Protein AF-A0A2M8NFQ4-F1 (afdb_monomer)

Radius of gyration: 14.05 Å; Cα contacts (8 Å, |Δi|>4): 187; chains: 1; bounding box: 39×26×32 Å

Nearest PDB structures (foldseek):
  2d4q-assembly1_B  TM=6.182E-01  e=4.108E-02  Homo sapiens
  2jie-assembly1_A  TM=4.137E-01  e=3.686E-01  Paenibacillus polymyxa
  2z1s-assembly1_A  TM=4.084E-01  e=5.140E-01  Paenibacillus polymyxa
  8wft-assembly4_D  TM=4.479E-01  e=2.372E+00  Thermoanaerobacterium saccharolyticum
  7ekq-assembly1_K  TM=4.764E-01  e=4.928E+00  Chlamydomonas reinhardtii

Sequence (131 aa):
MSIELYWDNDEQTILLCEFHPGWTWDEMYETLATIKKVTDRANYEIAAIVDVHEGVGIPGGSLLSRSNFEHAKKMLSMGEGGTGPIVIVGANPLIRAAHDAFRMIDRKATSNIRFAPNLEAARAILDEIHT

Secondary structure (DSSP, 8-state):
--EEEEESSTTS-EEEEEE-TT--HHHHHHHHHHHHHHHTT-SS--EEEEE-TTT-PPTTS-TTSHHHHHHHHHHHHHHTT--S-EEEES--HHHHHHHHHHHHH-TTTTTTEEEESSHHHHHHHHHHHT-

Foldseek 3Di:
DQWDWDQPDPVSQEIEIEGHPPDDLVNLVVVLVVVCVVQVPDPDAHEYEYEQQNPDAQVPHDCPPPVNVVSVVVSLVSCVPRDYAYEYENDDPRNVVVLVVVCVVPVVSCVRYHYDPHPVRRVVVRVVVVD

pLDDT: mean 86.41, std 8.77, range [48.59, 96.62]

Mean predicted aligned error: 4.68 Å

Solvent-accessible surface area (backbone atoms only — not comparable to full-atom values): 7391 Å² total; per-residue (Å²): 125,36,61,47,80,44,66,70,44,95,85,64,43,33,37,33,36,42,39,41,65,83,40,47,71,66,60,50,50,56,49,51,55,50,50,48,59,54,54,77,69,46,97,62,66,50,29,36,39,39,36,26,63,78,48,68,76,52,66,96,54,60,62,85,40,70,67,43,40,52,51,51,52,50,52,51,61,72,50,59,85,64,79,35,50,36,28,33,20,36,70,49,74,65,56,52,51,50,50,55,58,46,37,73,74,39,55,72,85,46,64,52,58,46,78,25,86,36,69,70,55,33,51,54,53,53,55,63,72,77,106

Structure (mmCIF, N/CA/C/O backbone):
data_AF-A0A2M8NFQ4-F1
#
_entry.id   AF-A0A2M8NFQ4-F1
#
loop_
_atom_site.group_PDB
_atom_site.id
_atom_site.type_symbol
_atom_site.label_atom_id
_atom_site.label_alt_id
_atom_site.label_comp_id
_atom_site.label_asym_id
_atom_site.label_entity_id
_atom_site.label_seq_id
_atom_site.pdbx_PDB_ins_code
_atom_site.Cartn_x
_atom_site.Cartn_y
_atom_site.Cartn_z
_atom_site.occupancy
_atom_site.B_iso_or_equiv
_atom_site.auth_seq_id
_atom_site.auth_comp_id
_atom_site.auth_asym_id
_atom_site.auth_atom_id
_atom_site.pdbx_PDB_model_num
ATOM 1 N N . MET A 1 1 ? -3.203 10.297 -12.395 1.00 73.75 1 MET A N 1
ATOM 2 C CA . MET A 1 1 ? -2.269 9.661 -11.452 1.00 73.75 1 MET A CA 1
ATOM 3 C C . MET A 1 1 ? -2.413 8.175 -11.662 1.00 73.75 1 MET A C 1
ATOM 5 O O . MET A 1 1 ? -3.530 7.753 -11.919 1.00 73.75 1 MET A O 1
ATOM 9 N N . SER A 1 2 ? -1.326 7.415 -11.622 1.00 91.50 2 SER A N 1
ATOM 10 C CA . SER A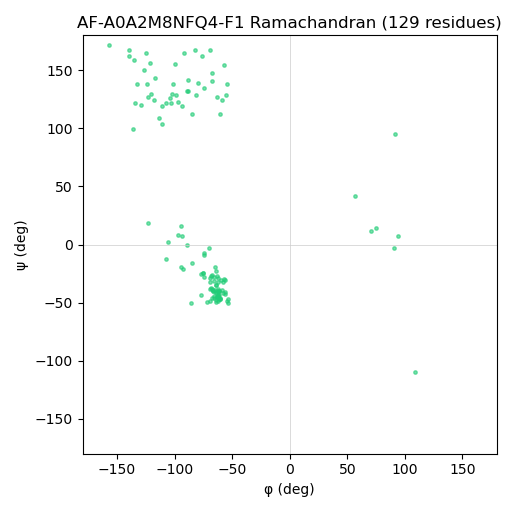 1 2 ? -1.399 5.951 -11.792 1.00 91.50 2 SER A CA 1
ATOM 11 C C . SER A 1 2 ? -1.490 5.211 -10.454 1.00 91.50 2 SER A C 1
ATOM 13 O O . SER A 1 2 ? -1.381 3.992 -10.414 1.00 91.50 2 SER A O 1
ATOM 15 N N . ILE A 1 3 ? -1.642 5.956 -9.359 1.00 93.69 3 ILE A N 1
ATOM 16 C CA . ILE A 1 3 ? -2.000 5.441 -8.044 1.00 93.69 3 ILE A CA 1
ATOM 17 C C . ILE A 1 3 ? -3.261 6.176 -7.632 1.00 93.69 3 ILE A C 1
ATOM 19 O O . ILE A 1 3 ? -3.295 7.412 -7.653 1.00 93.69 3 ILE A O 1
ATOM 23 N N . GLU A 1 4 ? -4.278 5.414 -7.274 1.00 94.88 4 GLU A N 1
ATOM 24 C CA . GLU A 1 4 ? -5.548 5.936 -6.806 1.00 94.88 4 GLU A CA 1
ATOM 25 C C . GLU A 1 4 ? -5.789 5.499 -5.358 1.00 94.88 4 GLU A C 1
ATOM 27 O O . GLU A 1 4 ? -5.377 4.415 -4.949 1.00 94.88 4 GLU A O 1
ATOM 32 N N . LEU A 1 5 ? -6.394 6.375 -4.551 1.00 95.06 5 LEU A N 1
ATOM 33 C CA . LEU A 1 5 ? -6.591 6.156 -3.118 1.00 95.06 5 LEU A CA 1
ATOM 34 C C . LEU A 1 5 ? -8.017 6.527 -2.719 1.00 95.06 5 LEU A C 1
ATOM 36 O O . LEU A 1 5 ? -8.425 7.684 -2.858 1.00 95.06 5 LEU A O 1
ATOM 40 N N . TYR A 1 6 ? -8.732 5.559 -2.152 1.00 94.75 6 TYR A N 1
ATOM 41 C CA . TYR A 1 6 ? -10.132 5.686 -1.754 1.00 94.75 6 TYR A CA 1
ATOM 42 C C . TYR A 1 6 ? -10.396 5.011 -0.408 1.00 94.75 6 TYR A C 1
ATOM 44 O O . TYR A 1 6 ? -9.581 4.233 0.086 1.00 94.75 6 TYR A O 1
ATOM 52 N N . TRP A 1 7 ? -11.559 5.290 0.176 1.00 95.94 7 TRP A N 1
ATOM 53 C CA . TRP A 1 7 ? -12.116 4.446 1.230 1.00 95.94 7 TRP A CA 1
ATOM 54 C C . TRP A 1 7 ? -12.808 3.245 0.586 1.00 95.94 7 TRP A C 1
ATOM 56 O O . TRP A 1 7 ? -13.621 3.429 -0.316 1.00 95.94 7 TRP A O 1
ATOM 66 N N . ASP A 1 8 ? -12.476 2.035 1.033 1.00 96.12 8 ASP A N 1
ATOM 67 C CA . ASP A 1 8 ? -13.109 0.794 0.562 1.00 96.12 8 ASP A CA 1
ATOM 68 C C . ASP A 1 8 ? -14.514 0.610 1.156 1.00 96.12 8 ASP A C 1
ATOM 70 O O . ASP A 1 8 ? -15.359 -0.058 0.563 1.00 96.12 8 ASP A O 1
ATOM 74 N N . ASN A 1 9 ? -14.766 1.220 2.319 1.00 94.00 9 ASN A N 1
ATOM 75 C CA . ASN A 1 9 ? -16.018 1.121 3.056 1.00 94.00 9 ASN A CA 1
ATOM 76 C C . ASN A 1 9 ? -16.520 2.472 3.588 1.00 94.00 9 ASN A C 1
ATOM 78 O O . ASN A 1 9 ? -15.756 3.422 3.781 1.00 94.00 9 ASN A O 1
ATOM 82 N N . ASP A 1 10 ? -17.821 2.531 3.876 1.00 94.44 10 ASP A N 1
ATOM 83 C CA . ASP A 1 10 ? -18.496 3.742 4.353 1.00 94.44 10 ASP A CA 1
ATOM 84 C C . ASP A 1 10 ? -18.047 4.148 5.767 1.00 94.44 10 ASP A C 1
ATOM 86 O O . ASP A 1 10 ? -18.063 5.332 6.110 1.00 94.44 10 ASP A O 1
ATOM 90 N N . GLU A 1 11 ? -17.597 3.192 6.587 1.00 94.06 11 GLU A N 1
ATOM 91 C CA . GLU A 1 11 ? -17.096 3.446 7.942 1.00 94.06 11 GLU A CA 1
ATOM 92 C C . GLU A 1 11 ? -15.698 4.084 7.964 1.00 94.06 11 GLU A C 1
ATOM 94 O O . GLU A 1 11 ? -15.240 4.495 9.031 1.00 94.06 11 GLU A O 1
ATOM 99 N N . GLN A 1 12 ? -15.032 4.201 6.808 1.00 93.94 12 GLN A N 1
ATOM 100 C CA . GLN A 1 12 ? -13.696 4.790 6.667 1.00 93.94 12 GLN A CA 1
ATOM 101 C C . GLN A 1 12 ? -12.638 4.101 7.540 1.00 93.94 12 GLN A C 1
ATOM 103 O O . GLN A 1 12 ? -11.786 4.741 8.156 1.00 93.94 12 GLN A O 1
ATOM 108 N N . THR A 1 13 ? -12.687 2.773 7.593 1.00 93.19 13 THR A N 1
ATOM 109 C CA . THR A 1 13 ? -11.724 1.958 8.349 1.00 93.19 13 THR A CA 1
ATOM 110 C C . THR A 1 13 ? -10.758 1.201 7.444 1.00 93.19 13 THR A C 1
ATOM 112 O O . THR A 1 13 ? -9.740 0.703 7.924 1.00 93.19 13 THR A O 1
ATOM 115 N N . ILE A 1 14 ? -11.030 1.149 6.136 1.00 95.12 14 ILE A N 1
ATOM 116 C CA . ILE A 1 14 ? -10.206 0.453 5.147 1.00 95.12 14 ILE A CA 1
ATOM 117 C C . ILE A 1 14 ? -9.894 1.402 3.988 1.00 95.12 14 ILE A C 1
ATOM 119 O O . ILE A 1 14 ? -10.795 1.881 3.302 1.00 95.12 14 ILE A O 1
ATOM 123 N N . LEU A 1 15 ? -8.612 1.662 3.743 1.00 95.38 15 LEU A N 1
ATOM 124 C CA . LEU A 1 15 ? -8.152 2.369 2.547 1.00 95.38 15 LEU A CA 1
ATOM 125 C C . LEU A 1 15 ? -7.905 1.375 1.412 1.00 95.38 15 LEU A C 1
ATOM 127 O O . LEU A 1 15 ? -7.204 0.386 1.606 1.00 95.38 15 LEU A O 1
ATOM 131 N N . LEU A 1 16 ? -8.409 1.664 0.217 1.00 95.81 16 LEU A N 1
ATOM 132 C CA . LEU A 1 16 ? -8.065 0.954 -1.011 1.00 95.81 16 LEU A CA 1
ATOM 133 C C . LEU A 1 16 ? -7.098 1.809 -1.830 1.00 95.81 16 LEU A C 1
ATOM 135 O O . LEU A 1 16 ? -7.400 2.953 -2.168 1.00 95.81 16 LEU A O 1
ATOM 139 N N . CYS A 1 17 ? -5.929 1.246 -2.118 1.00 95.12 17 CYS A N 1
ATOM 140 C CA . CYS A 1 17 ? -4.896 1.847 -2.947 1.00 95.12 17 CYS A CA 1
ATOM 141 C C . CYS A 1 17 ? -4.739 1.017 -4.224 1.00 95.12 17 CYS A C 1
ATOM 143 O O . CYS A 1 17 ? -4.232 -0.105 -4.161 1.00 95.12 17 CYS A O 1
ATOM 145 N N . GLU A 1 18 ? -5.179 1.553 -5.358 1.00 95.06 18 GLU A N 1
ATOM 146 C CA . GLU A 1 18 ? -5.113 0.882 -6.658 1.00 95.06 18 GLU A CA 1
ATOM 147 C C . GLU A 1 18 ? -3.906 1.380 -7.449 1.00 95.06 18 GLU A C 1
ATOM 149 O O . GLU A 1 18 ? -3.679 2.583 -7.594 1.00 95.06 18 GLU A O 1
ATOM 154 N N . PHE A 1 1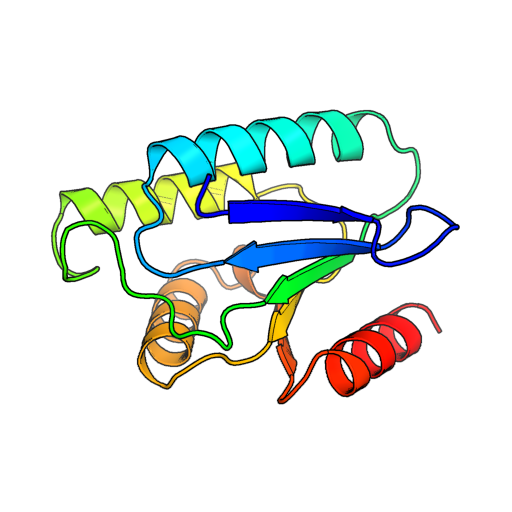9 ? -3.105 0.442 -7.94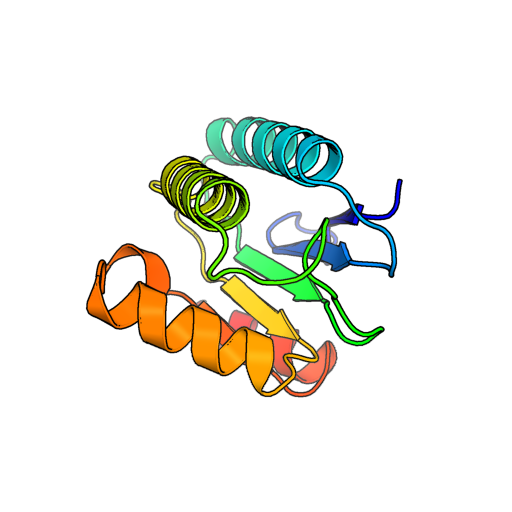9 1.00 93.00 19 PHE A N 1
ATOM 155 C CA . PHE A 1 19 ? -1.944 0.735 -8.774 1.00 93.00 19 PHE A CA 1
ATOM 156 C C . PHE A 1 19 ? -2.200 0.369 -10.230 1.00 93.00 19 PHE A C 1
ATOM 158 O O . PHE A 1 19 ? -2.359 -0.803 -10.577 1.00 93.00 19 PHE A O 1
ATOM 165 N N . HIS A 1 20 ? -2.076 1.370 -11.089 1.00 91.25 20 HIS A N 1
ATOM 166 C CA . HIS A 1 20 ? -2.111 1.226 -12.534 1.00 91.25 20 HIS A CA 1
ATOM 167 C C . HIS A 1 20 ? -0.693 1.214 -13.131 1.00 91.25 20 HIS A C 1
ATOM 169 O O . HIS A 1 20 ? 0.262 1.766 -12.555 1.00 91.25 20 HIS A O 1
ATOM 175 N N . PRO A 1 21 ? -0.510 0.604 -14.317 1.00 88.56 21 PRO A N 1
ATOM 176 C CA . PRO A 1 21 ? 0.756 0.655 -15.034 1.00 88.56 21 PRO A CA 1
ATOM 177 C C . PRO A 1 21 ? 1.235 2.094 -15.266 1.00 88.56 21 PRO A C 1
ATOM 179 O O . PRO A 1 21 ? 0.470 2.965 -15.667 1.00 88.56 21 PRO A O 1
ATOM 182 N N . GLY A 1 22 ? 2.536 2.331 -15.074 1.00 87.69 22 GLY A N 1
ATOM 183 C CA . GLY A 1 22 ? 3.150 3.644 -15.310 1.00 87.69 22 GLY A CA 1
ATOM 184 C C . GLY A 1 22 ? 3.253 4.553 -14.083 1.00 87.69 22 GLY A C 1
ATOM 185 O O . GLY A 1 22 ? 3.682 5.695 -14.239 1.00 87.69 22 GLY A O 1
ATOM 186 N N . TRP A 1 23 ? 2.930 4.058 -12.882 1.00 91.50 23 TRP A N 1
ATOM 187 C CA . TRP A 1 23 ? 3.144 4.811 -11.643 1.00 91.50 23 TRP A CA 1
ATOM 188 C C . TRP A 1 23 ? 4.602 5.236 -11.439 1.00 91.50 23 TRP A C 1
ATOM 190 O O . TRP A 1 23 ? 5.546 4.610 -11.935 1.00 91.50 23 TRP A O 1
ATOM 200 N N . THR A 1 24 ? 4.786 6.311 -10.678 1.00 91.94 24 THR A N 1
ATOM 201 C CA . THR A 1 24 ? 6.100 6.884 -10.367 1.00 91.94 24 THR A CA 1
ATOM 202 C C . THR A 1 24 ? 6.372 6.924 -8.866 1.00 91.94 24 THR A C 1
ATOM 204 O O . THR A 1 24 ? 5.459 6.977 -8.043 1.00 91.94 24 THR A O 1
ATOM 207 N N . TRP A 1 25 ? 7.652 6.953 -8.483 1.00 90.69 25 TRP A N 1
ATOM 208 C CA . TRP A 1 25 ? 8.030 7.094 -7.072 1.00 90.69 25 TRP A CA 1
ATOM 209 C C . TRP A 1 25 ? 7.465 8.362 -6.424 1.00 90.69 25 TRP A C 1
ATOM 211 O O . TRP A 1 25 ? 7.128 8.329 -5.243 1.00 90.69 25 TRP A O 1
ATOM 221 N N . ASP A 1 26 ? 7.323 9.444 -7.188 1.00 92.38 26 ASP A N 1
ATOM 222 C CA . ASP A 1 26 ? 6.756 10.695 -6.689 1.00 92.38 26 ASP A CA 1
ATOM 223 C C . ASP A 1 26 ? 5.264 10.538 -6.363 1.00 92.38 26 ASP A C 1
ATOM 225 O O . ASP A 1 26 ? 4.856 10.871 -5.251 1.00 92.38 26 ASP A O 1
ATOM 229 N N . GLU A 1 27 ? 4.477 9.909 -7.247 1.00 93.19 27 GLU A N 1
ATOM 230 C CA . GLU A 1 27 ? 3.062 9.586 -6.980 1.00 93.19 27 GLU A CA 1
ATOM 231 C C . GLU A 1 27 ? 2.906 8.688 -5.741 1.00 93.19 27 GLU A C 1
ATOM 233 O O . GLU A 1 27 ? 2.013 8.894 -4.916 1.00 93.19 27 GLU A O 1
ATOM 238 N N . MET A 1 28 ? 3.806 7.715 -5.558 1.00 91.00 28 MET A N 1
ATOM 239 C CA . MET A 1 28 ? 3.824 6.872 -4.359 1.00 91.00 28 MET A CA 1
ATOM 240 C C . MET A 1 28 ? 4.083 7.704 -3.100 1.00 91.00 28 MET A C 1
ATOM 242 O O . MET A 1 28 ? 3.405 7.526 -2.089 1.00 91.00 28 MET A O 1
ATOM 246 N N . TYR A 1 29 ? 5.045 8.628 -3.134 1.00 92.44 29 TYR A N 1
ATOM 247 C CA . TYR A 1 29 ? 5.344 9.475 -1.979 1.00 92.44 29 TYR A CA 1
ATOM 248 C C . TYR A 1 29 ? 4.211 10.434 -1.638 1.00 92.44 29 TYR A C 1
ATOM 250 O O . TYR A 1 29 ? 3.926 10.629 -0.455 1.00 92.44 29 TYR A O 1
ATOM 258 N N . GLU A 1 30 ? 3.548 11.000 -2.640 1.00 93.19 30 GLU A N 1
ATOM 259 C CA . GLU A 1 30 ? 2.365 11.836 -2.442 1.00 93.19 30 GLU A CA 1
ATOM 260 C C . GLU A 1 30 ? 1.207 11.036 -1.836 1.00 93.19 30 GLU A C 1
ATOM 262 O O . GLU A 1 30 ? 0.554 11.500 -0.892 1.00 93.19 30 GLU A O 1
ATOM 267 N N . THR A 1 31 ? 1.009 9.802 -2.304 1.00 92.88 31 THR A N 1
ATOM 268 C CA . THR A 1 31 ? -0.012 8.893 -1.774 1.00 92.88 31 THR A CA 1
ATOM 269 C C . THR A 1 31 ? 0.282 8.534 -0.318 1.00 92.88 31 THR A C 1
ATOM 271 O O . THR A 1 31 ? -0.570 8.733 0.545 1.00 92.88 31 THR A O 1
ATOM 274 N N . LEU A 1 32 ? 1.509 8.114 0.012 1.00 90.75 32 LEU A N 1
ATOM 275 C CA . LEU A 1 32 ? 1.907 7.799 1.392 1.00 90.75 32 LEU A CA 1
ATOM 276 C C . LEU A 1 32 ? 1.817 9.010 2.323 1.00 90.75 32 LEU A C 1
ATOM 278 O O . LEU A 1 32 ? 1.398 8.878 3.471 1.00 90.75 32 LEU A O 1
ATOM 282 N N . ALA A 1 33 ? 2.174 10.205 1.846 1.00 91.06 33 ALA A N 1
ATOM 283 C CA . ALA A 1 33 ? 2.011 11.432 2.619 1.00 91.06 33 ALA A CA 1
ATOM 284 C C . ALA A 1 33 ? 0.530 11.742 2.892 1.00 91.06 33 ALA A C 1
ATOM 286 O O . ALA A 1 33 ? 0.196 12.268 3.956 1.00 91.06 33 ALA A O 1
ATOM 287 N N . THR A 1 34 ? -0.358 11.417 1.951 1.00 91.69 34 THR A N 1
ATOM 288 C CA . THR A 1 34 ? -1.810 11.545 2.122 1.00 91.69 34 THR A CA 1
ATOM 289 C C . TH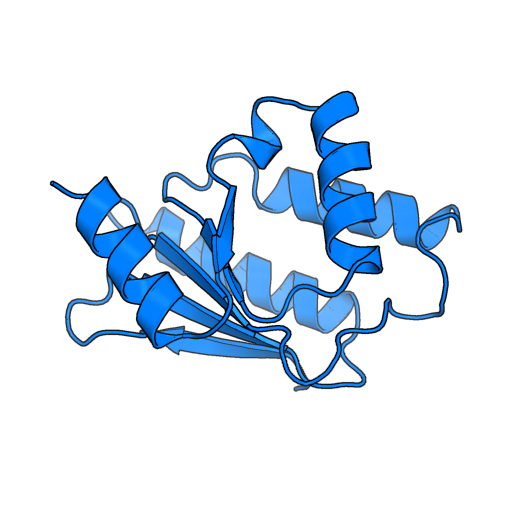R A 1 34 ? -2.336 10.525 3.126 1.00 91.69 34 THR A C 1
ATOM 291 O O . THR A 1 34 ? -2.994 10.927 4.085 1.00 91.69 34 THR A O 1
ATOM 294 N N . ILE A 1 35 ? -1.964 9.249 2.980 1.00 90.69 35 ILE A N 1
ATOM 295 C CA . ILE A 1 35 ? -2.304 8.174 3.925 1.00 90.69 35 ILE A CA 1
ATOM 296 C C . ILE A 1 35 ? -1.872 8.569 5.335 1.00 90.69 35 ILE A C 1
ATOM 298 O O . ILE A 1 35 ? -2.703 8.596 6.236 1.00 90.69 35 ILE A O 1
ATOM 302 N N . LYS A 1 36 ? -0.616 8.999 5.515 1.00 89.12 36 LYS A N 1
ATOM 303 C CA . LYS A 1 36 ? -0.099 9.417 6.821 1.00 89.12 36 LYS A CA 1
ATOM 304 C C . LYS A 1 36 ? -0.930 10.533 7.460 1.00 89.12 36 LYS A C 1
ATOM 306 O O . LYS A 1 36 ? -1.213 10.484 8.650 1.00 89.12 36 LYS A O 1
ATOM 311 N N . LYS A 1 37 ? -1.350 11.541 6.689 1.00 90.00 37 LYS A N 1
ATOM 312 C CA . LYS A 1 37 ? -2.199 12.630 7.209 1.00 90.00 37 LYS A CA 1
ATOM 313 C C . LYS A 1 37 ? -3.570 12.136 7.663 1.00 90.00 37 LYS A C 1
ATOM 315 O O . LYS A 1 37 ? -4.125 12.714 8.595 1.00 90.00 37 LYS A O 1
ATOM 320 N N . VAL A 1 38 ? -4.130 11.140 6.979 1.00 89.12 38 VAL A N 1
ATOM 321 C CA . VAL A 1 38 ? -5.416 10.532 7.336 1.00 89.12 38 VAL A CA 1
ATOM 322 C C . VAL A 1 38 ? -5.253 9.688 8.599 1.00 89.12 38 VAL A C 1
ATOM 324 O O . VAL A 1 38 ? -5.982 9.901 9.565 1.00 89.12 38 VAL A O 1
ATOM 327 N N . THR A 1 39 ? -4.247 8.814 8.640 1.00 87.81 39 THR A N 1
ATOM 328 C CA . THR A 1 39 ? -4.005 7.917 9.776 1.00 87.81 39 THR A CA 1
ATOM 329 C C . THR A 1 39 ? -3.566 8.656 11.036 1.00 87.81 39 THR A C 1
ATOM 331 O O . THR A 1 39 ? -4.038 8.325 12.113 1.00 87.81 39 THR A O 1
ATOM 334 N N . ASP A 1 40 ? -2.744 9.709 10.929 1.00 88.44 40 ASP A N 1
ATOM 335 C CA . ASP A 1 40 ? -2.306 10.517 12.083 1.00 88.44 40 ASP A CA 1
ATOM 336 C C . ASP A 1 40 ? -3.474 11.277 12.753 1.00 88.44 40 ASP A C 1
ATOM 338 O O . ASP A 1 40 ? -3.346 11.741 13.887 1.00 88.44 40 ASP A O 1
ATOM 342 N N . ARG A 1 41 ? -4.602 11.460 12.050 1.00 87.12 41 ARG A N 1
ATOM 343 C CA . ARG A 1 41 ? -5.810 12.121 12.577 1.00 87.12 41 ARG A CA 1
ATOM 344 C C . ARG A 1 41 ? -6.833 11.142 13.143 1.00 87.12 41 ARG A C 1
ATOM 346 O O . ARG A 1 41 ? -7.725 11.573 13.874 1.00 87.12 41 ARG A O 1
ATOM 353 N N . ALA A 1 42 ? -6.750 9.871 12.767 1.00 87.00 42 ALA A N 1
ATOM 354 C CA . ALA A 1 42 ? -7.667 8.849 13.233 1.00 87.00 42 ALA A CA 1
ATOM 355 C C . ALA A 1 42 ? -7.270 8.388 14.640 1.00 87.00 42 ALA A C 1
ATOM 357 O O . ALA A 1 42 ? -6.098 8.194 14.946 1.00 87.00 42 ALA A O 1
ATOM 358 N N . ASN A 1 43 ? -8.268 8.181 15.498 1.00 88.81 43 ASN A N 1
ATOM 359 C CA . ASN A 1 43 ? -8.069 7.610 16.836 1.00 88.81 43 ASN A CA 1
ATOM 360 C C . ASN A 1 43 ? -8.284 6.085 16.848 1.00 88.81 43 ASN A C 1
ATOM 362 O O . ASN A 1 43 ? -8.505 5.498 17.905 1.00 88.81 43 ASN A O 1
ATOM 366 N N . TYR A 1 44 ? -8.289 5.463 15.673 1.00 88.19 44 TYR A N 1
ATOM 367 C CA . TYR A 1 44 ? -8.517 4.041 15.446 1.00 88.19 44 TYR A CA 1
ATOM 368 C C . TYR A 1 44 ? -7.556 3.542 14.363 1.00 88.19 44 TYR A C 1
ATOM 370 O O . TYR A 1 44 ? -6.966 4.337 13.629 1.00 88.19 44 TYR A O 1
ATOM 378 N N . GLU A 1 45 ? -7.375 2.227 14.285 1.00 88.69 45 GLU A N 1
ATOM 379 C CA . GLU A 1 45 ? -6.539 1.615 13.256 1.00 88.69 45 GLU A CA 1
ATOM 380 C C . GLU A 1 45 ? -7.255 1.628 11.906 1.00 88.69 45 GLU A C 1
ATOM 382 O O . GLU A 1 45 ? -8.435 1.298 11.813 1.00 88.69 45 GLU A O 1
ATOM 387 N N . ILE A 1 46 ? -6.525 2.012 10.861 1.00 91.56 46 ILE A N 1
ATOM 388 C CA . ILE A 1 46 ? -7.011 1.986 9.483 1.00 91.56 46 ILE A CA 1
ATOM 389 C C . ILE A 1 46 ? -6.252 0.892 8.745 1.00 91.56 46 ILE A C 1
ATOM 391 O O . ILE A 1 46 ? -5.024 0.947 8.637 1.00 91.56 46 ILE A O 1
ATOM 395 N N . ALA A 1 47 ? -6.987 -0.097 8.251 1.00 93.50 47 ALA A N 1
ATOM 396 C CA . ALA A 1 47 ? -6.453 -1.143 7.397 1.00 93.50 47 ALA A CA 1
ATOM 397 C C . ALA A 1 47 ? -6.230 -0.628 5.969 1.00 93.50 47 ALA A C 1
ATOM 399 O O . ALA A 1 47 ? -6.794 0.390 5.561 1.00 93.50 47 ALA A O 1
ATOM 400 N N . ALA A 1 48 ? -5.428 -1.350 5.190 1.00 93.75 48 ALA A N 1
ATOM 401 C CA . ALA A 1 48 ? -5.217 -1.034 3.785 1.00 93.75 48 ALA A CA 1
ATOM 402 C C . ALA A 1 48 ? -5.327 -2.269 2.887 1.00 93.75 48 ALA A C 1
ATOM 404 O O . ALA A 1 48 ? -4.763 -3.325 3.177 1.00 93.75 48 ALA A O 1
ATOM 405 N N . ILE A 1 49 ? -5.989 -2.103 1.749 1.00 95.75 49 ILE A N 1
ATOM 406 C CA . ILE A 1 49 ? -5.924 -3.001 0.603 1.00 95.75 49 ILE A CA 1
ATOM 407 C C . ILE A 1 49 ? -5.045 -2.325 -0.450 1.00 95.75 49 ILE A C 1
ATOM 409 O O . ILE A 1 49 ? -5.271 -1.178 -0.822 1.00 95.75 49 ILE A O 1
ATOM 413 N N . VAL A 1 50 ? -4.021 -3.033 -0.916 1.00 94.06 50 VAL A N 1
ATOM 414 C CA . VAL A 1 50 ? -3.124 -2.585 -1.984 1.00 94.06 50 VAL A CA 1
ATOM 415 C C . VAL A 1 50 ? -3.382 -3.455 -3.201 1.00 94.06 50 VAL A C 1
ATOM 417 O O . VAL A 1 50 ? -2.963 -4.614 -3.232 1.00 94.06 50 VAL A O 1
ATOM 420 N N . ASP A 1 51 ? -4.084 -2.915 -4.190 1.00 94.88 51 ASP A N 1
ATOM 421 C CA . ASP A 1 51 ? -4.410 -3.630 -5.415 1.00 94.88 51 ASP A CA 1
ATOM 422 C C . ASP A 1 51 ? -3.374 -3.361 -6.507 1.00 94.88 51 ASP A C 1
ATOM 424 O O . ASP A 1 51 ? -3.146 -2.229 -6.926 1.00 94.88 51 ASP A O 1
ATOM 428 N N . VAL A 1 52 ? -2.722 -4.434 -6.953 1.00 92.56 52 VAL A N 1
ATOM 429 C CA . VAL A 1 52 ? -1.708 -4.425 -8.010 1.00 92.56 52 VAL A CA 1
ATOM 430 C C . VAL A 1 52 ? -2.070 -5.369 -9.165 1.00 92.56 52 VAL A C 1
ATOM 432 O O . VAL A 1 52 ? -1.183 -5.779 -9.924 1.00 92.56 52 VAL A O 1
ATOM 435 N N . HIS A 1 53 ? -3.346 -5.764 -9.290 1.00 87.31 53 HIS A N 1
ATOM 436 C CA . HIS A 1 53 ? -3.790 -6.807 -10.222 1.00 87.31 53 HIS A CA 1
ATOM 437 C C . HIS A 1 53 ? -3.558 -6.471 -11.702 1.00 87.31 53 HIS A C 1
ATOM 439 O O . HIS A 1 53 ? -3.324 -7.385 -12.494 1.00 87.31 53 HIS A O 1
ATOM 445 N N . GLU A 1 54 ? -3.557 -5.190 -12.079 1.00 85.31 54 GLU A N 1
ATOM 446 C CA . GLU A 1 54 ? -3.278 -4.749 -13.455 1.00 85.31 54 GLU A CA 1
ATOM 447 C C . GLU A 1 54 ? -1.810 -4.934 -13.874 1.00 85.31 54 GLU A C 1
ATOM 449 O O . GLU A 1 54 ? -1.441 -4.708 -15.028 1.00 85.31 54 GLU A O 1
ATOM 454 N N . GLY A 1 55 ? -0.958 -5.393 -12.956 1.00 73.56 55 GLY A N 1
ATOM 455 C CA . GLY A 1 55 ? 0.453 -5.615 -13.204 1.00 73.56 55 GLY A CA 1
ATOM 456 C C . GLY A 1 55 ? 1.269 -4.381 -12.859 1.00 73.56 55 GLY A C 1
ATOM 457 O O . GLY A 1 55 ? 1.512 -3.496 -13.676 1.00 73.56 55 GLY A O 1
ATOM 458 N N . VAL A 1 56 ? 1.787 -4.376 -11.636 1.00 73.19 56 VAL A N 1
ATOM 459 C CA . VAL A 1 56 ? 2.715 -3.345 -11.182 1.00 73.19 56 VAL A CA 1
ATOM 460 C C . VAL A 1 56 ? 4.143 -3.691 -11.588 1.00 73.19 56 VAL A C 1
ATOM 462 O O . VAL A 1 56 ? 4.751 -4.653 -11.108 1.00 73.19 56 VAL A O 1
ATOM 465 N N . GLY A 1 57 ? 4.675 -2.879 -12.500 1.00 75.56 57 GLY A N 1
ATOM 466 C CA . GLY A 1 57 ? 6.106 -2.761 -12.751 1.00 75.56 57 GLY A CA 1
ATOM 467 C C . GLY A 1 57 ? 6.762 -1.825 -11.741 1.00 75.56 57 GLY A C 1
ATOM 468 O O . GLY A 1 57 ? 6.092 -1.102 -11.009 1.00 75.56 57 GLY A O 1
ATOM 469 N N . ILE A 1 58 ? 8.089 -1.829 -11.701 1.00 80.62 58 ILE A N 1
ATOM 470 C CA . ILE A 1 58 ? 8.855 -0.985 -10.783 1.00 80.62 58 ILE A CA 1
ATOM 471 C C . ILE A 1 58 ? 9.390 0.196 -11.590 1.00 80.62 58 ILE A C 1
ATOM 473 O O . ILE A 1 58 ? 9.957 -0.033 -12.666 1.00 80.62 58 ILE A O 1
ATOM 477 N N . PRO A 1 59 ? 9.195 1.448 -11.132 1.00 82.06 59 PRO A N 1
ATOM 478 C CA . PRO A 1 59 ? 9.569 2.619 -11.907 1.00 82.06 59 PRO A CA 1
ATOM 479 C C . PRO A 1 59 ? 11.050 2.552 -12.292 1.00 82.06 59 PRO A C 1
ATOM 481 O O . PRO A 1 59 ? 11.924 2.285 -11.464 1.00 82.06 59 PRO A O 1
ATOM 484 N N . GLY A 1 60 ? 11.342 2.727 -13.581 1.00 78.31 60 GLY A N 1
ATOM 485 C CA . GLY A 1 60 ? 12.711 2.642 -14.096 1.00 78.31 60 GLY A CA 1
ATOM 486 C C . GLY A 1 60 ? 13.332 1.234 -14.117 1.00 78.31 60 GLY A C 1
ATOM 487 O O . GLY A 1 60 ? 14.535 1.119 -14.343 1.00 78.31 60 GLY A O 1
ATOM 488 N N . GLY A 1 61 ? 12.561 0.159 -13.910 1.00 80.44 61 GLY A N 1
ATOM 489 C CA . GLY A 1 61 ? 13.005 -1.219 -14.146 1.00 80.44 61 GLY A CA 1
ATOM 490 C C . GLY A 1 61 ? 13.226 -2.043 -12.877 1.00 80.44 61 GLY A C 1
ATOM 491 O O . GLY A 1 61 ? 12.276 -2.479 -12.252 1.00 80.44 61 GLY A O 1
ATOM 492 N N . SER A 1 62 ? 14.471 -2.371 -12.527 1.00 77.38 62 SER A N 1
ATOM 493 C CA . SER A 1 62 ? 14.772 -3.369 -11.479 1.00 77.38 62 SER A CA 1
ATOM 494 C C . SER A 1 62 ? 14.859 -2.768 -10.068 1.00 77.38 62 SER A C 1
A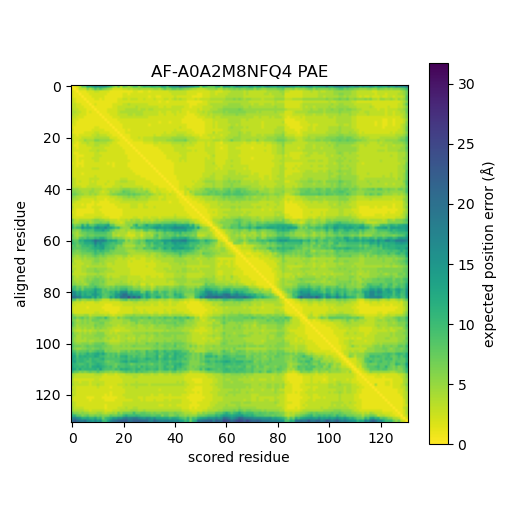TOM 496 O O . SER A 1 62 ? 15.461 -1.707 -9.903 1.00 77.38 62 SER A O 1
ATOM 498 N N . LEU A 1 63 ? 14.365 -3.472 -9.034 1.00 75.50 63 LEU A N 1
ATOM 499 C CA . LEU A 1 63 ? 14.616 -3.127 -7.613 1.00 75.50 63 LEU A CA 1
ATOM 500 C C . LEU A 1 63 ? 16.077 -3.234 -7.209 1.00 75.50 63 LEU A C 1
ATOM 502 O O . LEU A 1 63 ? 16.482 -2.622 -6.229 1.00 75.50 63 LEU A O 1
ATOM 506 N N . LEU A 1 64 ? 16.858 -4.032 -7.936 1.00 76.62 64 LEU A N 1
ATOM 507 C CA . LEU A 1 64 ? 18.268 -4.242 -7.623 1.00 76.62 64 LEU A CA 1
ATOM 508 C C . LEU A 1 64 ? 19.127 -3.029 -8.000 1.00 76.62 64 LEU A C 1
ATOM 510 O O . LEU A 1 64 ? 20.306 -2.981 -7.653 1.00 76.62 64 LEU A O 1
ATOM 514 N N . SER A 1 65 ? 18.563 -2.046 -8.713 1.00 84.06 65 SER A N 1
ATOM 515 C CA . SER A 1 65 ? 19.246 -0.774 -8.911 1.00 84.06 65 SER A CA 1
ATOM 516 C C . SER A 1 65 ? 19.345 -0.039 -7.575 1.00 84.06 65 SER A C 1
ATOM 518 O O . SER A 1 65 ? 18.412 -0.029 -6.772 1.00 84.06 65 SER A O 1
ATOM 520 N N . ARG A 1 66 ? 20.490 0.605 -7.331 1.00 83.50 66 ARG A N 1
ATOM 521 C CA . ARG A 1 66 ? 20.725 1.328 -6.076 1.00 83.50 66 ARG A CA 1
ATOM 522 C C . ARG A 1 66 ? 19.647 2.384 -5.819 1.00 83.50 66 ARG A C 1
ATOM 524 O O . ARG A 1 66 ? 19.188 2.503 -4.693 1.00 83.50 66 ARG A O 1
ATOM 531 N N . SER A 1 67 ? 19.224 3.117 -6.850 1.00 86.19 67 SER A N 1
ATOM 532 C CA . SER A 1 67 ? 18.179 4.136 -6.719 1.00 86.19 67 SER A CA 1
ATOM 533 C C . SER A 1 67 ? 16.835 3.532 -6.314 1.00 86.19 67 SER A C 1
ATOM 535 O O . SER A 1 67 ? 16.222 4.011 -5.365 1.00 86.19 67 SER A O 1
ATOM 537 N N . ASN A 1 68 ? 16.392 2.455 -6.969 1.00 85.56 68 ASN A N 1
ATOM 538 C CA . ASN A 1 68 ? 15.105 1.833 -6.651 1.00 85.56 68 ASN A CA 1
ATOM 539 C C . ASN A 1 68 ? 15.115 1.148 -5.285 1.00 85.56 68 ASN A C 1
ATOM 541 O O . ASN A 1 68 ? 14.102 1.164 -4.590 1.00 85.56 68 ASN A O 1
ATOM 545 N N . PHE A 1 69 ? 16.258 0.604 -4.870 1.00 83.75 69 PHE A N 1
ATOM 546 C CA . PHE A 1 69 ? 16.413 0.069 -3.524 1.00 83.75 69 PHE A CA 1
ATOM 547 C C . PHE A 1 69 ? 16.270 1.159 -2.451 1.00 83.75 69 PHE A C 1
ATOM 549 O O . PHE A 1 69 ? 15.539 0.967 -1.480 1.00 83.75 69 PHE A O 1
ATOM 556 N N . GLU A 1 70 ? 16.898 2.325 -2.638 1.00 87.56 70 GLU A N 1
ATOM 557 C CA . GLU A 1 70 ? 16.726 3.465 -1.723 1.00 87.56 70 GLU A CA 1
ATOM 558 C C . GLU A 1 70 ? 15.273 3.962 -1.705 1.00 87.56 70 GLU A C 1
ATOM 560 O O . GLU A 1 70 ? 14.731 4.248 -0.636 1.00 87.56 70 GLU A O 1
ATOM 565 N N . HIS A 1 71 ? 14.606 4.003 -2.863 1.00 89.25 71 HIS A N 1
ATOM 566 C CA . HIS A 1 71 ? 13.195 4.375 -2.932 1.00 89.25 71 HIS A CA 1
ATOM 567 C C . HIS A 1 71 ? 12.294 3.401 -2.161 1.00 89.25 71 HIS A C 1
ATOM 569 O O . HIS A 1 71 ? 11.428 3.845 -1.403 1.00 89.25 71 HIS A O 1
ATOM 575 N N . ALA A 1 72 ? 12.529 2.096 -2.304 1.00 83.06 72 ALA A N 1
ATOM 576 C CA . ALA A 1 72 ? 11.793 1.060 -1.590 1.00 83.06 72 ALA A CA 1
ATOM 577 C C . ALA A 1 72 ? 12.062 1.099 -0.077 1.00 83.06 72 ALA A C 1
ATOM 579 O O . ALA A 1 72 ? 11.134 0.989 0.721 1.00 83.06 72 ALA A O 1
ATOM 580 N N . LYS A 1 73 ? 13.310 1.344 0.339 1.00 83.12 73 LYS A N 1
ATOM 581 C CA . LYS A 1 73 ? 13.652 1.547 1.752 1.00 83.12 73 LYS A CA 1
ATOM 582 C C . LYS A 1 73 ? 12.944 2.773 2.332 1.00 83.12 73 LYS A C 1
ATOM 584 O O . LYS A 1 73 ? 12.381 2.696 3.421 1.00 83.12 73 LYS A O 1
ATOM 589 N N . LYS A 1 74 ? 12.928 3.888 1.596 1.00 87.00 74 LYS A N 1
ATOM 590 C CA . LYS A 1 74 ? 12.202 5.099 1.994 1.00 87.00 74 LYS A CA 1
ATOM 591 C C . LYS A 1 74 ? 10.703 4.825 2.128 1.00 87.00 74 LYS A C 1
ATOM 593 O O . LYS A 1 74 ? 10.119 5.206 3.136 1.00 87.00 74 LYS A O 1
ATOM 598 N N . MET A 1 75 ? 10.100 4.133 1.161 1.00 84.88 75 MET A N 1
ATOM 599 C CA . MET A 1 75 ? 8.694 3.715 1.212 1.00 84.88 75 MET A CA 1
ATOM 600 C C . MET A 1 75 ? 8.385 2.926 2.490 1.00 84.88 75 MET A C 1
ATOM 602 O O . MET A 1 75 ? 7.444 3.273 3.197 1.00 84.88 75 MET A O 1
ATOM 606 N N . LEU A 1 76 ? 9.207 1.927 2.827 1.00 78.69 76 LEU A N 1
ATOM 607 C CA . LEU A 1 76 ? 9.038 1.149 4.058 1.00 78.69 76 LEU A CA 1
ATOM 608 C C . LEU A 1 76 ? 9.129 2.032 5.304 1.00 78.69 76 LEU A C 1
ATOM 610 O O . LEU A 1 76 ? 8.230 1.988 6.133 1.00 78.69 76 LEU A O 1
ATOM 614 N N . SER A 1 77 ? 10.131 2.913 5.382 1.00 80.44 77 SER A N 1
ATOM 615 C CA . SER A 1 77 ? 10.272 3.839 6.516 1.00 80.44 77 SER A CA 1
ATOM 616 C C . SER A 1 77 ? 9.115 4.837 6.646 1.00 80.44 77 SER A C 1
ATOM 618 O O . SER A 1 77 ? 8.817 5.300 7.739 1.00 80.44 77 SER A O 1
ATOM 620 N N . MET A 1 78 ? 8.443 5.179 5.542 1.00 77.19 78 MET A N 1
ATOM 621 C CA . MET A 1 78 ? 7.252 6.033 5.571 1.00 77.19 78 MET A CA 1
ATOM 622 C C . MET A 1 78 ? 6.003 5.275 6.033 1.00 77.19 78 MET A C 1
ATOM 624 O O . MET A 1 78 ? 5.078 5.906 6.539 1.00 77.19 78 MET A O 1
ATOM 628 N N . GLY A 1 79 ? 5.978 3.951 5.856 1.00 70.44 79 GLY A N 1
ATOM 629 C CA . GLY A 1 79 ? 4.947 3.065 6.396 1.00 70.44 79 GLY A CA 1
ATOM 630 C C . GLY A 1 79 ? 5.212 2.612 7.836 1.00 70.44 79 GLY A C 1
ATOM 631 O O . GLY A 1 79 ? 4.293 2.135 8.499 1.00 70.44 79 GLY A O 1
ATOM 632 N N . GLU A 1 80 ? 6.438 2.769 8.346 1.00 67.94 80 GLU A N 1
ATOM 633 C CA . GLU A 1 80 ? 6.764 2.486 9.746 1.00 67.94 80 GLU A CA 1
ATOM 634 C C . GLU A 1 80 ? 5.898 3.346 10.681 1.00 67.94 80 GLU A C 1
ATOM 636 O O . GLU A 1 80 ? 5.860 4.573 10.591 1.00 67.94 80 GLU A O 1
ATOM 641 N N . GLY A 1 81 ? 5.185 2.682 11.593 1.00 62.12 81 GLY A N 1
ATOM 642 C CA . GLY A 1 81 ? 4.237 3.328 12.505 1.00 62.12 81 GLY A CA 1
ATOM 643 C C . GLY A 1 81 ? 2.800 3.412 11.980 1.00 62.12 81 GLY A C 1
ATOM 644 O O . GLY A 1 81 ? 1.931 3.842 12.733 1.00 62.12 81 GLY A O 1
ATOM 645 N N . GLY A 1 82 ? 2.527 2.968 10.747 1.00 66.69 82 GLY A N 1
ATOM 646 C CA . GLY A 1 82 ? 1.168 2.628 10.322 1.00 66.69 82 GLY A CA 1
ATOM 647 C C . GLY A 1 82 ? 0.648 1.458 11.161 1.00 66.69 82 GLY A C 1
ATOM 648 O O . GLY A 1 82 ? 1.334 0.447 11.306 1.00 66.69 82 GLY A O 1
ATOM 649 N N . THR A 1 83 ? -0.520 1.621 11.778 1.00 64.62 83 THR A N 1
ATOM 650 C CA . THR A 1 83 ? -0.992 0.715 12.837 1.00 64.62 83 THR A CA 1
ATOM 651 C C . THR A 1 83 ? -1.862 -0.435 12.333 1.00 64.62 83 THR A C 1
ATOM 653 O O . THR A 1 83 ? -1.933 -1.459 12.999 1.00 64.62 83 THR A O 1
ATOM 656 N N . GLY A 1 84 ? -2.469 -0.320 11.148 1.00 83.94 84 GLY A N 1
ATOM 657 C CA . GLY A 1 84 ? -3.420 -1.315 10.649 1.00 83.94 84 GLY A CA 1
ATOM 658 C C . GLY A 1 84 ? -2.827 -2.442 9.787 1.00 83.94 84 GLY A C 1
ATOM 659 O O . GLY A 1 84 ? -1.696 -2.351 9.294 1.00 83.94 84 GLY A O 1
ATOM 660 N N . PRO A 1 85 ? -3.595 -3.527 9.581 1.00 91.00 85 PRO A N 1
ATOM 661 C CA . PRO A 1 85 ? -3.240 -4.618 8.675 1.00 91.00 85 PRO A CA 1
ATOM 662 C C . PRO A 1 85 ? -3.238 -4.178 7.203 1.00 91.00 85 PRO A C 1
ATOM 664 O O . PRO A 1 85 ? -4.042 -3.344 6.787 1.00 91.00 85 PRO A O 1
ATOM 667 N N . ILE A 1 86 ? -2.353 -4.777 6.400 1.00 91.94 86 ILE A N 1
ATOM 668 C CA . ILE A 1 86 ? -2.235 -4.509 4.960 1.00 91.94 86 ILE A CA 1
ATOM 669 C C . ILE A 1 86 ? -2.471 -5.804 4.185 1.00 91.94 86 ILE A C 1
ATOM 671 O O . ILE A 1 86 ? -1.813 -6.813 4.447 1.00 91.94 86 ILE A O 1
ATOM 675 N N . VAL A 1 87 ? -3.346 -5.783 3.182 1.00 94.75 87 VAL A N 1
ATOM 676 C CA . VAL A 1 87 ? -3.564 -6.913 2.270 1.00 94.75 87 VAL A CA 1
ATOM 677 C C . VAL A 1 87 ? -3.221 -6.518 0.840 1.00 94.75 87 VAL A C 1
ATOM 679 O O . VAL A 1 87 ? -3.770 -5.565 0.305 1.00 94.75 87 VAL A O 1
ATOM 682 N N . ILE A 1 88 ? -2.323 -7.265 0.200 1.00 93.94 88 ILE A N 1
ATOM 683 C CA . ILE A 1 88 ? -1.916 -7.034 -1.189 1.00 93.94 88 ILE A CA 1
ATOM 684 C C . ILE A 1 88 ? -2.698 -7.968 -2.121 1.00 93.94 88 ILE A C 1
ATOM 686 O O . ILE A 1 88 ? -2.615 -9.194 -1.990 1.00 93.94 88 ILE A O 1
ATOM 690 N N . VAL A 1 89 ? -3.410 -7.395 -3.089 1.00 95.44 89 VAL A N 1
ATOM 691 C CA . VAL A 1 89 ? -4.216 -8.095 -4.101 1.00 95.44 89 VAL A CA 1
ATOM 692 C C . VAL A 1 89 ? -3.470 -8.160 -5.426 1.00 95.44 89 VAL A C 1
ATOM 694 O O . VAL A 1 89 ? -2.843 -7.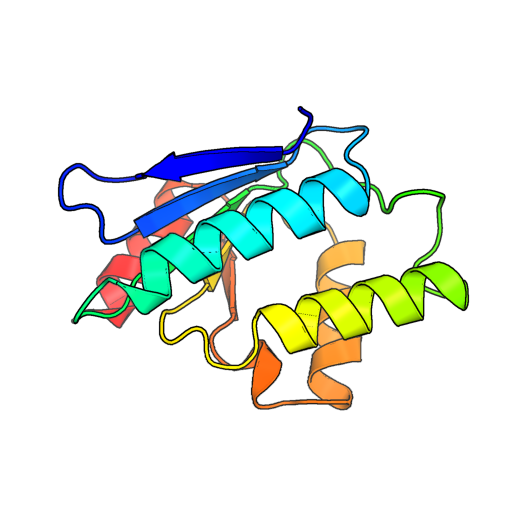195 -5.837 1.00 95.44 89 VAL A O 1
ATOM 697 N N . GLY A 1 90 ? -3.510 -9.307 -6.109 1.00 88.75 90 GLY A N 1
ATOM 698 C CA . GLY A 1 90 ? -2.923 -9.424 -7.451 1.00 88.75 90 GLY A CA 1
ATOM 699 C C . GLY A 1 90 ? -1.390 -9.500 -7.482 1.00 88.75 90 GLY A C 1
ATOM 700 O O . GLY A 1 90 ? -0.779 -9.360 -8.540 1.00 88.75 90 GLY A O 1
ATOM 701 N N . ALA A 1 91 ? -0.739 -9.745 -6.337 1.00 84.19 91 ALA A N 1
ATOM 702 C CA . ALA A 1 91 ? 0.719 -9.801 -6.251 1.00 84.19 91 ALA A CA 1
ATOM 703 C C . ALA A 1 91 ? 1.322 -10.902 -7.141 1.00 84.19 91 ALA A C 1
ATOM 705 O O . ALA A 1 91 ? 1.199 -12.105 -6.860 1.00 84.19 91 ALA A O 1
ATOM 706 N N . ASN A 1 92 ? 2.048 -10.467 -8.171 1.00 83.75 92 ASN A N 1
ATOM 707 C CA . ASN A 1 92 ? 2.852 -11.330 -9.029 1.00 83.75 92 ASN A CA 1
ATOM 708 C C . ASN A 1 92 ? 4.085 -11.897 -8.271 1.00 83.75 92 ASN A C 1
ATOM 710 O O . ASN A 1 92 ? 4.422 -11.429 -7.175 1.00 83.75 92 ASN A O 1
ATOM 714 N N . PRO A 1 93 ? 4.791 -12.905 -8.826 1.00 85.19 93 PRO A N 1
ATOM 715 C CA . PRO A 1 93 ? 5.964 -13.494 -8.172 1.00 85.19 93 PRO A CA 1
ATOM 716 C C . PRO A 1 93 ? 7.074 -12.489 -7.833 1.00 85.19 93 PRO A C 1
ATOM 718 O O . PRO A 1 93 ? 7.768 -12.668 -6.836 1.00 85.19 93 PRO A O 1
ATOM 721 N N . LEU A 1 94 ? 7.224 -11.419 -8.623 1.00 82.12 94 LEU A N 1
ATOM 722 C CA . LEU A 1 94 ? 8.216 -10.372 -8.376 1.00 82.12 94 LEU A CA 1
ATOM 723 C C . LEU A 1 94 ? 7.913 -9.606 -7.080 1.00 82.12 94 LEU A C 1
ATOM 725 O O . LEU A 1 94 ? 8.809 -9.419 -6.260 1.00 82.12 94 LEU A O 1
ATOM 729 N N . ILE A 1 95 ? 6.658 -9.206 -6.866 1.00 82.94 95 ILE A N 1
ATOM 730 C CA . ILE A 1 95 ? 6.234 -8.483 -5.657 1.00 82.94 95 ILE A CA 1
ATOM 731 C C . ILE A 1 95 ? 6.382 -9.368 -4.419 1.00 82.94 95 ILE A C 1
ATOM 733 O O . ILE A 1 95 ? 6.847 -8.908 -3.378 1.00 82.94 95 ILE A O 1
ATOM 737 N N . ARG A 1 96 ? 6.065 -10.662 -4.540 1.00 86.75 96 ARG A N 1
ATOM 738 C CA . ARG A 1 96 ? 6.269 -11.636 -3.455 1.00 86.75 96 ARG A CA 1
ATOM 739 C C . ARG A 1 96 ? 7.748 -11.798 -3.110 1.00 86.75 96 ARG A C 1
ATOM 741 O O . ARG A 1 96 ? 8.106 -11.731 -1.940 1.00 86.75 96 ARG A O 1
ATOM 748 N N . ALA A 1 97 ? 8.611 -11.916 -4.118 1.00 84.62 97 ALA A N 1
ATOM 749 C CA . ALA A 1 97 ? 10.054 -11.981 -3.909 1.00 84.62 97 ALA A CA 1
ATOM 750 C C . ALA A 1 97 ? 10.604 -10.704 -3.250 1.00 84.62 97 ALA A C 1
ATOM 752 O O . ALA A 1 97 ? 11.450 -10.787 -2.362 1.00 84.62 97 ALA A O 1
ATOM 753 N N . ALA A 1 98 ? 10.105 -9.527 -3.645 1.00 81.38 98 ALA A N 1
ATOM 754 C CA . ALA A 1 98 ? 10.469 -8.262 -3.013 1.00 81.38 98 ALA A CA 1
ATOM 755 C C . ALA A 1 98 ? 10.048 -8.232 -1.537 1.00 81.38 98 ALA A C 1
ATOM 757 O O . ALA A 1 98 ? 10.873 -7.939 -0.673 1.00 81.38 98 ALA A O 1
ATOM 758 N N . HIS A 1 99 ? 8.799 -8.600 -1.237 1.00 83.62 99 HIS A N 1
ATOM 759 C CA . HIS A 1 99 ? 8.306 -8.736 0.134 1.00 83.62 99 HIS A CA 1
ATOM 760 C C . HIS A 1 99 ? 9.193 -9.669 0.970 1.00 83.62 99 HIS A C 1
ATOM 762 O O . HIS A 1 99 ? 9.588 -9.308 2.078 1.00 83.62 99 HIS A O 1
ATOM 768 N N . ASP A 1 100 ? 9.554 -10.837 0.439 1.00 85.44 100 ASP A N 1
ATOM 769 C CA . ASP A 1 100 ? 10.369 -11.812 1.165 1.00 85.44 100 ASP A CA 1
ATOM 770 C C . ASP A 1 100 ? 11.792 -11.300 1.420 1.00 85.44 100 ASP A C 1
ATOM 772 O O . ASP A 1 100 ? 12.316 -11.459 2.526 1.00 85.44 100 ASP A O 1
ATOM 776 N N . ALA A 1 101 ? 12.394 -10.611 0.445 1.00 82.31 101 ALA A N 1
ATOM 777 C CA . ALA A 1 101 ? 13.689 -9.959 0.619 1.00 82.31 101 ALA A CA 1
ATOM 778 C C . ALA A 1 101 ? 13.640 -8.884 1.718 1.00 82.31 101 ALA A C 1
ATOM 780 O O . ALA A 1 101 ? 14.526 -8.834 2.573 1.00 82.31 101 ALA A O 1
ATOM 781 N N . PHE A 1 102 ? 12.588 -8.061 1.753 1.00 76.50 102 PHE A N 1
ATOM 782 C CA . PHE A 1 102 ? 12.421 -7.050 2.799 1.00 76.50 102 PHE A CA 1
ATOM 783 C C . PHE A 1 102 ? 12.132 -7.659 4.168 1.00 76.50 102 PHE A C 1
ATOM 785 O O . PHE A 1 102 ? 12.715 -7.217 5.155 1.00 76.50 102 PHE A O 1
ATOM 792 N N . ARG A 1 103 ? 11.340 -8.731 4.236 1.00 83.31 103 ARG A N 1
ATOM 793 C CA . ARG A 1 103 ? 11.080 -9.473 5.477 1.00 83.31 103 ARG A CA 1
ATOM 794 C C . ARG A 1 103 ? 12.359 -10.035 6.103 1.00 83.31 103 ARG A C 1
ATOM 796 O O . ARG A 1 103 ? 12.434 -10.177 7.324 1.00 83.31 103 ARG A O 1
ATOM 803 N N . MET A 1 104 ? 13.367 -10.380 5.298 1.00 80.81 104 MET A N 1
ATOM 804 C CA . MET A 1 104 ? 14.675 -10.810 5.809 1.00 80.81 104 MET A CA 1
ATOM 805 C C . MET A 1 104 ? 15.462 -9.669 6.467 1.00 80.81 104 MET A C 1
ATOM 807 O O . MET A 1 104 ? 16.255 -9.938 7.368 1.00 80.81 104 MET A O 1
ATOM 811 N N . ILE A 1 105 ? 15.242 -8.426 6.032 1.00 79.19 105 ILE A N 1
ATOM 812 C CA . ILE A 1 105 ? 15.919 -7.226 6.542 1.00 79.19 105 ILE A CA 1
ATOM 813 C C . ILE A 1 105 ? 15.186 -6.692 7.776 1.00 79.19 105 ILE A C 1
ATOM 815 O O . ILE A 1 105 ? 15.809 -6.479 8.814 1.00 79.19 105 ILE A O 1
ATOM 819 N N . ASP A 1 106 ? 13.867 -6.526 7.680 1.00 73.50 106 ASP A N 1
ATOM 820 C CA . ASP A 1 106 ? 13.011 -6.053 8.763 1.00 73.50 106 ASP A CA 1
ATOM 821 C C . ASP A 1 106 ? 11.726 -6.886 8.850 1.00 73.50 106 ASP A C 1
ATOM 823 O O . ASP A 1 106 ? 10.746 -6.690 8.128 1.00 73.50 106 ASP A O 1
ATOM 827 N N . ARG A 1 107 ? 11.728 -7.833 9.793 1.00 74.88 107 ARG A N 1
ATOM 828 C CA . ARG A 1 107 ? 10.583 -8.716 10.050 1.00 74.88 107 ARG A CA 1
ATOM 829 C C . ARG A 1 107 ? 9.377 -7.986 10.631 1.00 74.88 107 ARG A C 1
ATOM 831 O O . ARG A 1 107 ? 8.269 -8.500 10.502 1.00 74.88 107 ARG A O 1
ATOM 838 N N . LYS A 1 108 ? 9.582 -6.862 11.325 1.00 72.25 108 LYS A N 1
ATOM 839 C CA . LYS A 1 108 ? 8.488 -6.114 11.953 1.00 72.25 108 LYS A CA 1
ATOM 840 C C . LYS A 1 108 ? 7.731 -5.324 10.896 1.00 72.25 108 LYS A C 1
ATOM 842 O O . LYS A 1 108 ? 6.506 -5.414 10.872 1.00 72.25 108 LYS A O 1
ATOM 847 N N . ALA A 1 109 ? 8.454 -4.675 9.982 1.00 66.94 109 ALA A N 1
ATOM 848 C CA . ALA A 1 109 ? 7.876 -3.872 8.905 1.00 66.94 109 ALA A CA 1
ATOM 849 C C . ALA A 1 109 ? 6.903 -4.655 8.002 1.00 66.94 109 ALA A C 1
ATOM 851 O O . ALA A 1 109 ? 5.949 -4.083 7.487 1.00 66.94 109 ALA A O 1
ATOM 852 N N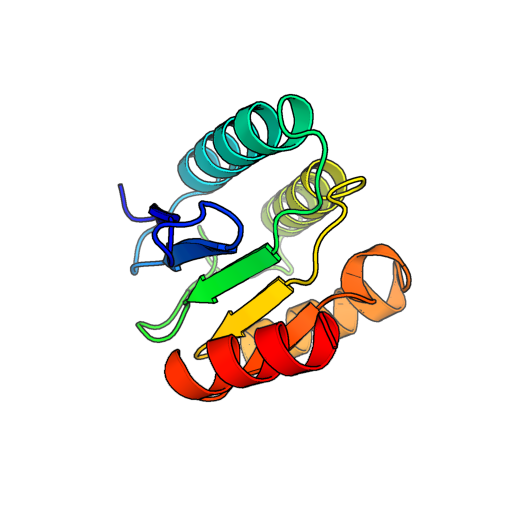 . THR A 1 110 ? 7.094 -5.969 7.836 1.00 71.19 110 THR A N 1
ATOM 853 C CA . THR A 1 110 ? 6.225 -6.804 6.985 1.00 71.19 110 THR A CA 1
ATOM 854 C C . THR A 1 110 ? 5.269 -7.713 7.765 1.00 71.19 110 THR A C 1
ATOM 856 O O . THR A 1 110 ? 4.568 -8.525 7.165 1.00 71.19 110 THR A O 1
ATOM 859 N N . SER A 1 111 ? 5.253 -7.656 9.101 1.00 74.50 111 SER A N 1
ATOM 860 C CA . SER A 1 111 ? 4.517 -8.628 9.934 1.00 74.50 111 SER A CA 1
ATOM 861 C C . SER A 1 111 ? 2.991 -8.567 9.761 1.00 74.50 111 SER A C 1
ATOM 863 O O . SER A 1 111 ? 2.311 -9.596 9.854 1.00 74.50 111 SER A O 1
ATOM 865 N N . ASN A 1 112 ? 2.477 -7.393 9.398 1.00 82.38 112 ASN A N 1
ATOM 866 C CA . ASN A 1 112 ? 1.054 -7.123 9.196 1.00 82.38 112 ASN A CA 1
ATOM 867 C C . ASN A 1 112 ? 0.622 -7.200 7.723 1.00 82.38 112 ASN A C 1
ATOM 869 O O . ASN A 1 112 ? -0.514 -6.862 7.406 1.00 82.38 112 ASN A O 1
ATOM 873 N N . ILE A 1 113 ? 1.505 -7.663 6.828 1.00 88.19 113 ILE A N 1
ATOM 874 C CA . ILE A 1 113 ? 1.196 -7.822 5.404 1.00 88.19 113 ILE A CA 1
ATOM 875 C C . ILE A 1 113 ? 0.616 -9.219 5.149 1.00 88.19 113 ILE A C 1
ATOM 877 O O . ILE A 1 113 ? 1.148 -10.238 5.608 1.00 88.19 113 ILE A O 1
ATOM 881 N N . ARG A 1 114 ? -0.489 -9.279 4.410 1.00 91.81 114 ARG A N 1
ATOM 882 C CA . ARG A 1 114 ? -1.109 -10.496 3.873 1.00 91.81 114 ARG A CA 1
ATOM 883 C C . ARG A 1 114 ? -1.276 -10.363 2.365 1.00 91.81 114 ARG A C 1
ATOM 885 O O . ARG A 1 114 ? -1.160 -9.279 1.806 1.00 91.81 114 ARG A O 1
ATOM 892 N N . PHE A 1 115 ? -1.536 -11.482 1.702 1.00 93.62 115 PHE A N 1
ATOM 893 C CA . PHE A 1 115 ? -1.762 -11.520 0.262 1.00 93.62 115 PHE A CA 1
ATOM 894 C C . PHE A 1 115 ? -3.107 -12.169 -0.028 1.00 93.62 115 PHE A C 1
ATOM 896 O O . PHE A 1 115 ? -3.412 -13.210 0.549 1.00 93.62 115 PHE A O 1
ATOM 903 N N . ALA A 1 116 ? -3.848 -11.601 -0.973 1.00 95.19 116 ALA A N 1
ATOM 904 C CA . ALA A 1 116 ? -5.133 -12.109 -1.424 1.00 95.19 116 ALA A CA 1
ATOM 905 C C . ALA A 1 116 ? -5.152 -12.291 -2.953 1.00 95.19 116 ALA A C 1
ATOM 907 O O . ALA A 1 116 ? -4.445 -11.584 -3.679 1.00 95.19 116 ALA A O 1
ATOM 908 N N . PRO A 1 117 ? -5.938 -13.252 -3.470 1.00 92.25 117 PRO A N 1
ATOM 909 C CA . PRO A 1 117 ? -6.088 -13.455 -4.909 1.00 92.25 117 PRO A CA 1
ATOM 910 C C . PRO A 1 117 ? -6.972 -12.397 -5.590 1.00 92.25 117 PRO A C 1
ATOM 912 O O . PRO A 1 117 ? -6.826 -12.190 -6.789 1.00 92.25 117 PRO A O 1
ATOM 915 N N . ASN A 1 118 ? -7.884 -11.753 -4.856 1.00 94.69 118 ASN A N 1
ATOM 916 C CA . ASN A 1 118 ? -8.820 -10.741 -5.353 1.00 94.69 118 ASN A CA 1
ATOM 917 C C . ASN A 1 118 ? -9.294 -9.829 -4.199 1.00 94.69 118 ASN A C 1
ATOM 919 O O . ASN A 1 118 ? -9.000 -10.109 -3.033 1.00 94.69 118 ASN A O 1
ATOM 923 N N . LEU A 1 119 ? -10.018 -8.754 -4.530 1.00 95.31 119 LEU A N 1
ATOM 924 C CA . LEU A 1 119 ? -10.528 -7.774 -3.558 1.00 95.31 119 LEU A CA 1
ATOM 925 C C . LEU A 1 119 ? -11.491 -8.390 -2.534 1.00 95.31 119 LEU A C 1
ATOM 927 O O . LEU A 1 119 ? -11.409 -8.078 -1.352 1.00 95.31 119 LEU A O 1
ATOM 931 N N . GLU A 1 120 ? -12.371 -9.299 -2.958 1.00 95.81 120 GLU A N 1
ATOM 932 C CA . GLU A 1 120 ? -13.323 -9.965 -2.058 1.00 95.81 120 GLU A CA 1
ATOM 933 C C . GLU A 1 120 ? -12.601 -10.771 -0.969 1.00 95.81 120 GLU A C 1
ATOM 935 O O . GLU A 1 120 ? -12.884 -10.623 0.217 1.00 95.81 120 GLU A O 1
ATOM 940 N N . ALA A 1 121 ? -11.592 -11.556 -1.352 1.00 95.94 121 ALA A N 1
ATOM 941 C CA . ALA A 1 121 ? -10.760 -12.292 -0.411 1.00 95.94 121 ALA A CA 1
ATOM 942 C C . ALA A 1 121 ? -9.924 -11.361 0.480 1.00 95.94 121 ALA A C 1
ATOM 944 O O . ALA A 1 121 ? -9.651 -11.705 1.627 1.00 95.94 121 ALA A O 1
ATOM 945 N N . ALA A 1 122 ? -9.511 -10.192 -0.019 1.00 96.62 122 ALA A N 1
ATOM 946 C CA . ALA A 1 122 ? -8.801 -9.215 0.802 1.00 96.62 122 ALA A CA 1
ATOM 947 C C . ALA A 1 122 ? -9.687 -8.650 1.912 1.00 96.62 122 ALA A C 1
ATOM 949 O O . ALA A 1 122 ? -9.245 -8.590 3.058 1.00 96.62 122 ALA A O 1
ATOM 950 N N . ARG A 1 123 ? -10.937 -8.311 1.585 1.00 95.81 123 ARG A N 1
ATOM 951 C CA . ARG A 1 123 ? -11.940 -7.859 2.557 1.00 95.81 123 ARG A CA 1
ATOM 952 C C . ARG A 1 123 ? -12.217 -8.934 3.605 1.00 95.81 123 ARG A C 1
ATOM 954 O O . ARG A 1 123 ? -12.099 -8.655 4.789 1.00 95.81 123 ARG A O 1
ATOM 961 N N . ALA A 1 124 ? -12.423 -10.183 3.179 1.00 95.50 124 ALA A N 1
ATOM 962 C CA . ALA A 1 124 ? -12.618 -11.303 4.103 1.00 95.50 124 ALA A CA 1
ATOM 963 C C . ALA A 1 124 ? -11.439 -11.486 5.082 1.00 95.50 124 ALA A C 1
ATOM 965 O O . ALA A 1 124 ? -11.651 -11.689 6.273 1.00 95.50 124 ALA A O 1
ATOM 966 N N . ILE A 1 125 ? -10.191 -11.356 4.608 1.00 94.94 125 ILE A N 1
ATOM 967 C CA . ILE A 1 125 ? -9.002 -11.412 5.477 1.00 94.94 125 ILE A CA 1
ATOM 968 C C . ILE A 1 125 ? -9.002 -10.267 6.499 1.00 94.94 125 ILE A C 1
ATOM 970 O O . ILE A 1 125 ? -8.608 -10.474 7.644 1.00 94.94 125 ILE A O 1
ATOM 974 N N . LEU A 1 126 ? -9.393 -9.056 6.09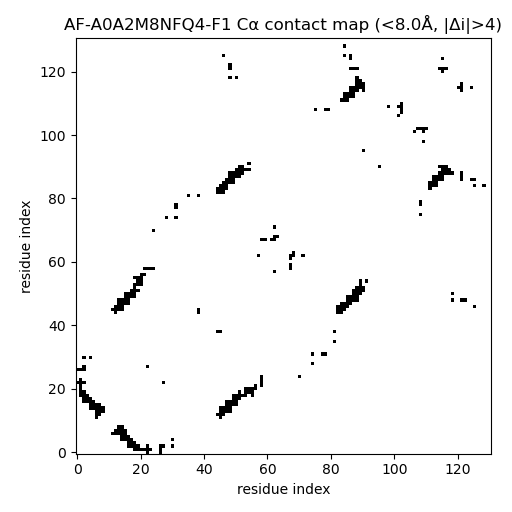7 1.00 93.31 126 LEU A N 1
ATOM 975 C CA . LEU A 1 126 ? -9.438 -7.905 7.001 1.00 93.31 126 LEU A CA 1
ATOM 976 C C . LEU A 1 126 ? -10.534 -8.040 8.063 1.00 93.31 126 LEU A C 1
ATOM 978 O O . LEU A 1 126 ? -10.284 -7.684 9.216 1.00 93.31 126 LEU A O 1
ATOM 982 N N . ASP A 1 127 ? -11.686 -8.602 7.703 1.00 90.81 127 ASP A N 1
ATOM 983 C CA . ASP A 1 127 ? -12.778 -8.886 8.638 1.00 90.81 127 ASP A CA 1
ATOM 984 C C . ASP A 1 127 ? -12.361 -9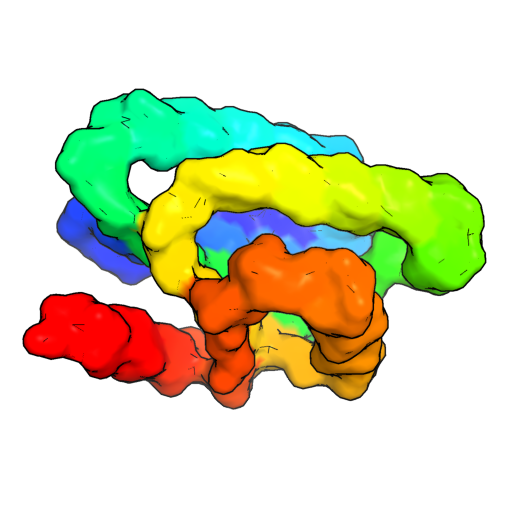.922 9.697 1.00 90.81 127 ASP A C 1
ATOM 986 O O . ASP A 1 127 ? -12.616 -9.743 10.889 1.00 90.81 127 ASP A O 1
ATOM 990 N N . GLU A 1 128 ? -11.640 -10.975 9.291 1.00 88.62 128 GLU A N 1
ATOM 991 C CA . GLU A 1 128 ? -11.105 -11.990 10.211 1.00 88.62 128 GLU A CA 1
ATOM 992 C C . GLU A 1 128 ? -10.098 -11.414 11.219 1.00 88.62 128 GLU A C 1
ATOM 994 O O . GLU A 1 128 ? -10.010 -11.901 12.343 1.00 88.62 128 GLU A O 1
ATOM 999 N N . ILE A 1 129 ? -9.330 -10.386 10.840 1.00 82.69 129 ILE A N 1
ATOM 1000 C CA . ILE A 1 129 ? -8.320 -9.764 11.714 1.00 82.69 129 ILE A CA 1
ATOM 1001 C C . ILE A 1 129 ? -8.962 -8.880 12.797 1.00 82.69 129 ILE A C 1
ATOM 1003 O O . ILE A 1 129 ? -8.378 -8.719 13.867 1.00 82.69 129 ILE A O 1
ATOM 1007 N N . HIS A 1 130 ? -10.143 -8.315 12.535 1.00 65.06 130 HIS A N 1
ATOM 1008 C CA . HIS A 1 130 ? -10.863 -7.445 13.475 1.00 65.06 130 HIS A CA 1
ATOM 1009 C C . HIS A 1 130 ? -11.815 -8.202 14.422 1.00 65.06 130 HIS A C 1
ATOM 1011 O O . HIS A 1 130 ? -12.467 -7.562 15.251 1.00 65.06 130 HIS A O 1
ATOM 1017 N N . THR A 1 131 ? -11.899 -9.534 14.308 1.00 48.59 131 THR A N 1
ATOM 1018 C CA . THR A 1 131 ? -12.719 -10.405 15.173 1.00 48.59 131 THR A CA 1
ATOM 1019 C C . THR A 1 131 ? -11.912 -10.937 16.356 1.00 48.59 131 THR A C 1
ATOM 1021 O O . THR A 1 131 ? -12.454 -10.933 17.486 1.00 48.59 131 THR A O 1
#